Protein AF-A0A971U033-F1 (afdb_monomer_lite)

Secondary structure (DSSP, 8-state):
------PPPHHHHHHHHHHT--HHHHHHHHHHHHHHS-GGGTT---HHHHHHHHH---TT--HHHHHHHHHHHHHHHHHHHTT-TT--------

Radius of gyration: 15.51 Å; chains: 1; bounding box: 39×25×48 Å

Foldseek 3Di:
DDPDPPPPDLVNVLVVLLVVLAPVNLVVLLVVVLVPDDPVPSPDDDLVNSLCSSCDPPPPDDPVSVVVSSVSNSVSNQVNQVVPPPDDDDDDDD

pLDDT: mean 74.18, std 12.08, range [39.12, 87.56]

Structure (mmCIF, N/CA/C/O backbone):
data_AF-A0A971U033-F1
#
_entry.id   AF-A0A971U033-F1
#
loop_
_atom_site.group_PDB
_atom_site.id
_atom_site.type_symbol
_atom_site.label_atom_id
_atom_site.label_alt_id
_atom_site.label_comp_id
_atom_site.label_asym_id
_atom_site.label_entity_id
_atom_site.label_seq_id
_atom_site.pdbx_PDB_ins_code
_atom_site.Cartn_x
_atom_site.Cartn_y
_atom_site.Cartn_z
_atom_site.occupancy
_atom_site.B_iso_or_equiv
_atom_site.auth_seq_id
_atom_site.auth_comp_id
_atom_site.auth_asym_id
_atom_site.auth_atom_id
_atom_site.pdbx_PDB_model_num
ATOM 1 N N . MET A 1 1 ? 20.262 9.105 -36.793 1.00 42.75 1 MET A N 1
ATOM 2 C CA . MET A 1 1 ? 21.008 7.925 -36.310 1.00 42.75 1 MET A CA 1
ATOM 3 C C . MET A 1 1 ? 20.905 7.928 -34.795 1.00 42.75 1 MET A C 1
ATOM 5 O O . MET A 1 1 ? 21.375 8.883 -34.195 1.00 42.75 1 MET A O 1
ATOM 9 N N . GLY A 1 2 ? 20.224 6.936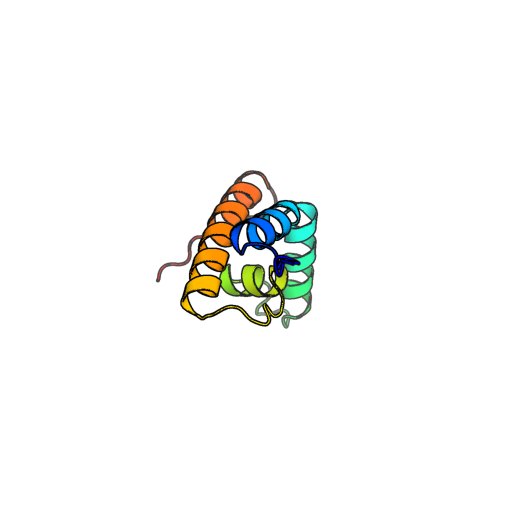 -34.216 1.00 46.00 2 GLY A N 1
ATOM 10 C CA . GLY A 1 2 ? 20.094 6.765 -32.766 1.00 46.00 2 GLY A CA 1
ATOM 11 C C . GLY A 1 2 ? 18.831 7.360 -32.144 1.00 46.00 2 GLY A C 1
ATOM 12 O O . GLY A 1 2 ? 18.933 8.142 -31.205 1.00 46.00 2 GLY A O 1
ATOM 13 N N . GLU A 1 3 ? 17.644 6.993 -32.634 1.00 42.69 3 GLU A N 1
ATOM 14 C CA . GLU A 1 3 ? 16.450 7.017 -31.782 1.00 42.69 3 GLU A CA 1
ATOM 15 C C . GLU A 1 3 ? 16.694 5.967 -30.697 1.00 42.69 3 GLU A C 1
ATOM 17 O O . GLU A 1 3 ? 16.532 4.771 -30.919 1.00 42.69 3 GLU A O 1
ATOM 22 N N . ALA A 1 4 ? 17.253 6.415 -29.571 1.00 50.22 4 ALA A N 1
ATOM 23 C CA . ALA A 1 4 ? 17.371 5.601 -28.380 1.00 50.22 4 ALA A CA 1
ATOM 24 C C . ALA A 1 4 ? 15.960 5.131 -28.042 1.00 50.22 4 ALA A C 1
ATOM 26 O O . ALA A 1 4 ? 15.100 5.954 -27.723 1.00 50.22 4 ALA A O 1
ATOM 27 N N . ASP A 1 5 ? 15.750 3.828 -28.185 1.00 49.50 5 ASP A N 1
ATOM 28 C CA . ASP A 1 5 ? 14.636 3.067 -27.650 1.00 49.50 5 ASP A CA 1
ATOM 29 C C . ASP A 1 5 ? 14.479 3.453 -26.175 1.00 49.50 5 ASP A C 1
ATOM 31 O O . ASP A 1 5 ? 15.140 2.924 -25.283 1.00 49.50 5 ASP A O 1
ATOM 35 N N . ARG A 1 6 ? 13.703 4.510 -25.917 1.00 52.41 6 ARG A N 1
ATOM 36 C CA . ARG A 1 6 ? 13.479 5.044 -24.576 1.00 52.41 6 ARG A CA 1
ATOM 37 C C . ARG A 1 6 ? 12.342 4.236 -23.968 1.00 52.41 6 ARG A C 1
ATOM 39 O O . ARG A 1 6 ? 11.314 4.782 -23.579 1.00 52.41 6 ARG A O 1
ATOM 46 N N . SER A 1 7 ? 12.535 2.921 -23.924 1.00 53.50 7 SER A N 1
ATOM 47 C CA . SER A 1 7 ? 11.837 2.071 -22.976 1.00 53.50 7 SER A CA 1
ATOM 48 C C . SER A 1 7 ? 12.118 2.669 -21.592 1.00 53.50 7 SER A C 1
ATOM 50 O O . SER A 1 7 ? 13.290 2.870 -21.255 1.00 53.50 7 SER A O 1
ATOM 52 N N . PRO A 1 8 ? 11.092 3.070 -20.822 1.00 56.78 8 PRO A N 1
ATOM 53 C CA . PRO A 1 8 ? 11.311 3.718 -19.537 1.00 56.78 8 PRO A CA 1
ATOM 54 C C . PRO A 1 8 ? 12.163 2.794 -18.666 1.00 56.78 8 PRO A C 1
ATOM 56 O O . PRO A 1 8 ? 11.825 1.622 -18.477 1.00 56.78 8 PRO A O 1
ATOM 59 N N . ASN A 1 9 ? 13.294 3.311 -18.175 1.00 69.00 9 ASN A N 1
ATOM 60 C CA . ASN A 1 9 ? 14.207 2.543 -17.336 1.00 69.00 9 ASN A CA 1
ATOM 61 C C . ASN A 1 9 ? 13.400 1.978 -16.154 1.00 69.00 9 ASN A C 1
ATOM 63 O O . ASN A 1 9 ? 12.557 2.688 -15.603 1.00 69.00 9 ASN A O 1
ATOM 67 N N . LEU A 1 10 ? 13.599 0.711 -15.782 1.00 69.25 10 LEU A N 1
ATOM 68 C CA . LEU A 1 10 ? 12.764 0.024 -14.781 1.00 69.25 10 LEU A CA 1
ATOM 69 C C . LEU A 1 10 ? 12.599 0.852 -13.494 1.00 69.25 10 LEU A C 1
ATOM 71 O O . LEU A 1 10 ? 11.516 0.914 -12.922 1.00 69.25 10 LEU A O 1
ATOM 75 N N . ASP A 1 11 ? 13.654 1.541 -13.062 1.00 69.00 11 ASP A N 1
ATOM 76 C CA . ASP A 1 11 ? 13.626 2.437 -11.905 1.00 69.00 11 ASP A CA 1
ATOM 77 C C . ASP A 1 11 ? 12.655 3.618 -12.046 1.00 69.00 11 ASP A C 1
ATOM 79 O O . ASP A 1 11 ? 12.025 3.998 -11.063 1.00 69.00 11 ASP A O 1
ATOM 83 N N . GLU A 1 12 ? 12.491 4.168 -13.247 1.00 73.50 12 GLU A N 1
ATOM 84 C CA . GLU A 1 12 ? 11.551 5.253 -13.548 1.00 73.50 12 GLU A CA 1
ATOM 85 C C . GLU A 1 12 ? 10.103 4.752 -13.524 1.00 73.50 12 GLU A C 1
ATOM 87 O O . GLU A 1 12 ? 9.226 5.401 -12.954 1.00 73.50 12 GLU A O 1
ATOM 92 N N . GLN A 1 13 ? 9.865 3.547 -14.052 1.00 72.44 13 GLN A N 1
ATOM 93 C CA . GLN A 1 13 ? 8.560 2.887 -13.960 1.00 72.44 13 GLN A CA 1
ATOM 94 C C . GLN A 1 13 ? 8.197 2.602 -12.501 1.00 72.44 13 GLN A C 1
ATOM 96 O O . GLN A 1 13 ? 7.083 2.885 -12.063 1.00 72.44 13 GLN A O 1
ATOM 101 N N . VAL A 1 14 ? 9.159 2.109 -11.715 1.00 72.44 14 VAL A N 1
ATOM 102 C CA . VAL A 1 14 ? 8.976 1.883 -10.278 1.00 72.44 14 VAL A CA 1
ATOM 103 C C . VAL A 1 14 ? 8.742 3.194 -9.540 1.00 72.44 14 VAL A C 1
ATOM 105 O O . VAL A 1 14 ? 7.870 3.240 -8.682 1.00 72.44 14 VAL A O 1
ATOM 108 N N . ALA A 1 15 ? 9.477 4.259 -9.859 1.00 76.06 15 ALA A N 1
ATOM 109 C CA . ALA A 1 15 ? 9.273 5.566 -9.244 1.00 76.06 15 ALA A CA 1
ATOM 110 C C . ALA A 1 15 ? 7.872 6.117 -9.549 1.00 76.06 15 ALA A C 1
ATOM 112 O O . ALA A 1 15 ? 7.201 6.605 -8.641 1.00 76.06 15 ALA A O 1
ATOM 113 N N . GLY A 1 16 ? 7.400 5.966 -10.791 1.00 76.56 16 GLY A N 1
ATOM 114 C CA . GLY A 1 16 ? 6.033 6.300 -11.184 1.00 76.56 16 GLY A CA 1
ATOM 115 C C . GLY A 1 16 ? 4.995 5.493 -10.404 1.00 76.56 16 GLY A C 1
AT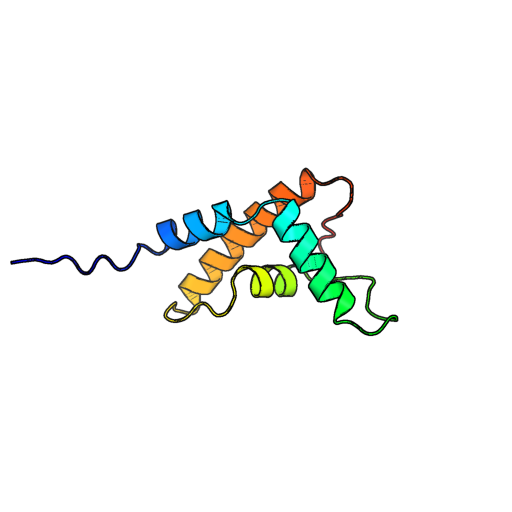OM 116 O O . GLY A 1 16 ? 4.072 6.068 -9.836 1.00 76.56 16 GLY A O 1
ATOM 117 N N . LEU A 1 17 ? 5.184 4.177 -10.288 1.00 75.31 17 LEU A N 1
ATOM 118 C CA . LEU A 1 17 ? 4.301 3.308 -9.506 1.00 75.31 17 LEU A CA 1
ATOM 119 C C . LEU A 1 17 ? 4.303 3.677 -8.019 1.00 75.31 17 LEU A C 1
ATOM 121 O O . LEU A 1 17 ? 3.236 3.801 -7.424 1.00 75.31 17 LEU A O 1
ATOM 125 N N . VAL A 1 18 ? 5.472 3.928 -7.426 1.00 77.25 18 VAL A N 1
ATOM 126 C CA . VAL A 1 18 ? 5.600 4.363 -6.028 1.00 77.25 18 VAL A CA 1
ATOM 127 C C . VAL A 1 18 ? 4.926 5.717 -5.811 1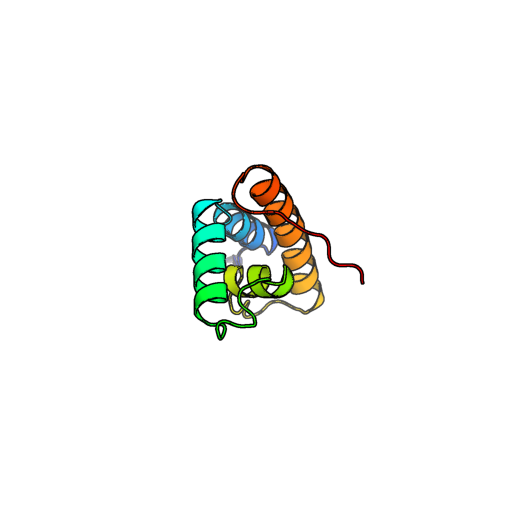.00 77.25 18 VAL A C 1
ATOM 129 O O . VAL A 1 18 ? 4.253 5.894 -4.801 1.00 77.25 18 VAL A O 1
ATOM 132 N N . ALA A 1 19 ? 5.010 6.643 -6.768 1.00 80.50 19 ALA A N 1
ATOM 133 C CA . ALA A 1 19 ? 4.300 7.919 -6.693 1.00 80.50 19 ALA A CA 1
ATOM 134 C C . ALA A 1 19 ? 2.767 7.752 -6.689 1.00 80.50 19 ALA A C 1
ATOM 136 O O . ALA A 1 19 ? 2.061 8.598 -6.144 1.00 80.50 19 ALA A O 1
ATOM 137 N N . THR A 1 20 ? 2.239 6.651 -7.240 1.00 79.12 20 THR A N 1
ATOM 138 C CA . THR A 1 20 ? 0.802 6.328 -7.167 1.00 79.12 20 THR A CA 1
ATOM 139 C C . THR A 1 20 ? 0.377 5.652 -5.858 1.00 79.12 20 THR A C 1
ATOM 141 O O . THR A 1 20 ? -0.825 5.499 -5.621 1.00 79.12 20 THR A O 1
ATOM 144 N N . LEU A 1 21 ? 1.325 5.273 -4.987 1.00 80.75 21 LEU A N 1
ATOM 145 C CA . LEU A 1 21 ? 1.067 4.661 -3.676 1.00 80.75 21 LEU A CA 1
ATOM 146 C C . LEU A 1 21 ? 0.674 5.716 -2.636 1.00 80.75 21 LEU A C 1
ATOM 148 O O . LEU A 1 21 ? 1.373 5.948 -1.648 1.00 80.75 21 LEU A O 1
ATOM 152 N N . THR A 1 22 ? -0.469 6.357 -2.855 1.00 84.38 22 THR A N 1
ATOM 153 C CA . THR A 1 22 ? -1.051 7.278 -1.879 1.00 84.38 22 THR A CA 1
ATOM 154 C C . THR A 1 22 ? -1.886 6.520 -0.840 1.00 84.38 22 THR A C 1
ATOM 156 O O . THR A 1 22 ? -2.423 5.448 -1.146 1.00 84.38 22 THR A O 1
ATOM 159 N N . PRO A 1 23 ? -2.058 7.070 0.378 1.00 84.62 23 PRO A N 1
ATOM 160 C CA . PRO A 1 23 ? -2.947 6.498 1.391 1.00 84.62 23 PRO A CA 1
ATOM 161 C C . PRO A 1 23 ? -4.355 6.211 0.853 1.00 84.62 23 PRO A C 1
ATOM 163 O O . PRO A 1 23 ? -4.915 5.141 1.080 1.00 84.62 23 PRO A O 1
ATOM 166 N N . GLU A 1 24 ? -4.901 7.141 0.069 1.00 86.06 24 GLU A N 1
ATOM 167 C CA . GLU A 1 24 ? -6.233 7.036 -0.535 1.00 86.06 24 GLU A CA 1
ATOM 168 C C . GLU A 1 24 ? -6.318 5.874 -1.532 1.00 86.06 24 GLU A C 1
ATOM 170 O O . GLU A 1 24 ? -7.286 5.110 -1.523 1.00 86.06 24 GLU A O 1
ATOM 175 N N . ARG A 1 25 ? -5.280 5.697 -2.363 1.00 85.38 25 ARG A N 1
ATOM 176 C CA . ARG A 1 25 ? -5.181 4.583 -3.315 1.00 85.38 25 ARG A CA 1
ATOM 177 C C . ARG A 1 25 ? -5.120 3.249 -2.576 1.00 85.38 25 ARG A C 1
ATOM 179 O O . ARG A 1 25 ? -5.847 2.323 -2.929 1.00 85.38 25 ARG A O 1
ATOM 186 N N . ILE A 1 26 ? -4.283 3.165 -1.544 1.00 85.50 26 ILE A N 1
ATOM 187 C CA . ILE A 1 26 ? -4.110 1.964 -0.719 1.00 85.50 26 ILE A CA 1
ATOM 188 C C . ILE A 1 26 ? -5.435 1.592 -0.047 1.00 85.50 26 ILE A C 1
ATOM 190 O O . ILE A 1 26 ? -5.862 0.443 -0.135 1.00 85.50 26 ILE A O 1
ATOM 194 N N . GLU A 1 27 ? -6.130 2.558 0.556 1.00 86.00 27 GLU A N 1
ATOM 195 C CA . GLU A 1 27 ? -7.434 2.342 1.189 1.00 86.00 27 GLU A CA 1
ATOM 196 C C . GLU A 1 27 ? -8.499 1.907 0.175 1.00 86.00 27 GLU A C 1
ATOM 198 O O . GLU A 1 27 ? -9.284 0.994 0.442 1.00 86.00 27 GLU A O 1
ATOM 203 N N . GLN A 1 28 ? -8.536 2.535 -1.004 1.00 87.56 28 GLN A N 1
ATOM 204 C CA . GLN A 1 28 ? -9.471 2.171 -2.066 1.00 87.56 28 GLN A CA 1
ATOM 205 C C . GLN A 1 28 ? -9.264 0.718 -2.512 1.00 87.56 28 GLN A C 1
ATOM 207 O O . GLN A 1 28 ? -10.231 -0.043 -2.563 1.00 87.56 28 GLN A O 1
ATOM 212 N N . VAL A 1 29 ? -8.021 0.324 -2.804 1.00 87.25 29 VAL A N 1
ATOM 213 C CA . VAL A 1 29 ? -7.699 -1.039 -3.253 1.00 87.25 29 VAL A CA 1
ATOM 214 C C . VAL A 1 29 ? -7.942 -2.049 -2.133 1.00 87.25 29 VAL A C 1
ATOM 216 O O . VAL A 1 29 ? -8.572 -3.079 -2.367 1.00 87.25 29 VAL A O 1
ATOM 219 N N . ALA A 1 30 ? -7.546 -1.739 -0.895 1.00 84.06 30 ALA A N 1
ATOM 220 C CA . ALA A 1 30 ? -7.827 -2.590 0.256 1.00 84.06 30 ALA A CA 1
ATOM 221 C C . ALA A 1 30 ? -9.340 -2.800 0.450 1.00 84.06 30 ALA A C 1
ATOM 223 O O . ALA A 1 30 ? -9.792 -3.929 0.633 1.00 84.06 30 ALA A O 1
ATOM 224 N N . ARG A 1 31 ? -10.160 -1.748 0.327 1.00 84.81 31 ARG A N 1
ATOM 225 C CA . ARG A 1 31 ? -11.625 -1.884 0.392 1.00 84.81 31 ARG A CA 1
ATOM 226 C C . ARG A 1 31 ? -12.190 -2.731 -0.743 1.00 84.81 31 ARG A C 1
ATOM 228 O O . ARG A 1 31 ? -13.087 -3.530 -0.488 1.00 84.81 31 ARG A O 1
ATOM 235 N N . GLN A 1 32 ? -11.680 -2.591 -1.965 1.00 86.19 32 GLN A N 1
ATOM 236 C CA . GLN A 1 32 ? -12.107 -3.416 -3.102 1.00 86.19 32 GLN A CA 1
ATOM 237 C C . GLN A 1 32 ? -11.782 -4.897 -2.877 1.00 86.19 32 GLN A C 1
ATOM 239 O O . GLN A 1 32 ? -12.655 -5.749 -3.046 1.00 86.19 32 GLN A O 1
ATOM 244 N N . LEU A 1 33 ? -10.566 -5.199 -2.412 1.00 83.75 33 LEU A N 1
ATOM 245 C CA . LEU A 1 33 ? -10.144 -6.559 -2.072 1.00 83.75 33 LEU A CA 1
ATOM 246 C C . LEU A 1 33 ? -10.983 -7.145 -0.927 1.00 83.75 33 LEU A C 1
ATOM 248 O O . LEU A 1 33 ? -11.413 -8.294 -1.002 1.00 83.75 33 LEU A O 1
ATOM 252 N N . ALA A 1 34 ? -11.289 -6.353 0.104 1.00 82.31 34 ALA A N 1
ATOM 253 C CA . ALA A 1 34 ? -12.175 -6.774 1.187 1.00 82.31 34 ALA A CA 1
ATOM 254 C C . ALA A 1 34 ? -13.617 -7.015 0.701 1.00 82.31 34 ALA A C 1
ATOM 256 O O . ALA A 1 34 ? -14.261 -7.977 1.120 1.00 82.31 34 ALA A O 1
ATOM 257 N N . ALA A 1 35 ? -14.135 -6.166 -0.191 1.00 82.31 35 ALA A N 1
ATOM 258 C CA . ALA A 1 35 ? -15.487 -6.287 -0.734 1.00 82.31 35 ALA A CA 1
ATOM 259 C C . ALA A 1 35 ? -15.656 -7.533 -1.617 1.00 82.31 35 ALA A C 1
ATOM 261 O O . ALA A 1 35 ? -16.710 -8.167 -1.568 1.00 82.31 35 ALA A O 1
ATOM 262 N N . ALA A 1 36 ? -14.611 -7.911 -2.362 1.00 79.50 36 ALA A N 1
ATOM 263 C CA . ALA A 1 36 ? -14.585 -9.113 -3.192 1.00 79.50 36 ALA A CA 1
ATOM 264 C C . ALA A 1 36 ? -14.580 -10.422 -2.376 1.00 79.50 36 ALA A C 1
ATOM 266 O O . ALA A 1 36 ? -14.861 -11.490 -2.921 1.00 79.50 36 ALA A O 1
ATOM 267 N N . ARG A 1 37 ? -14.291 -10.365 -1.067 1.00 73.50 37 ARG A N 1
ATOM 268 C CA . ARG A 1 37 ? -14.258 -11.546 -0.197 1.00 73.50 37 ARG A CA 1
ATOM 269 C C . ARG A 1 37 ? -15.615 -11.833 0.465 1.00 73.50 37 ARG A C 1
ATOM 271 O O . ARG A 1 37 ? -16.274 -10.916 0.974 1.00 73.50 37 ARG A O 1
ATOM 278 N N . PRO A 1 38 ? -16.025 -13.115 0.551 1.00 67.31 38 PRO A N 1
ATOM 279 C CA . PRO A 1 38 ? -17.207 -13.512 1.309 1.00 67.31 38 PRO A CA 1
ATOM 280 C C . PRO A 1 38 ? -17.006 -13.209 2.801 1.00 67.31 38 PRO A C 1
ATOM 282 O O . PRO A 1 38 ? -15.905 -13.352 3.330 1.00 67.31 38 PRO A O 1
ATOM 285 N N . GLY A 1 39 ? -18.075 -12.796 3.492 1.00 62.53 39 GLY A N 1
ATOM 286 C CA . GLY A 1 39 ? -18.031 -12.128 4.805 1.00 62.53 39 GLY A CA 1
ATOM 287 C C . GLY A 1 39 ? -17.200 -12.789 5.918 1.00 62.53 39 GLY A C 1
ATOM 288 O O . GLY A 1 39 ? -16.753 -12.081 6.812 1.00 62.53 39 GLY A O 1
ATOM 289 N N . ARG A 1 40 ? -16.931 -14.103 5.855 1.00 60.38 40 ARG A N 1
ATOM 290 C CA . ARG A 1 40 ? -16.058 -14.815 6.815 1.00 60.38 40 ARG A CA 1
ATOM 291 C C . ARG A 1 40 ? -14.553 -14.585 6.615 1.00 60.38 40 ARG A C 1
ATOM 293 O O . ARG A 1 40 ? -13.796 -14.869 7.530 1.00 60.38 40 ARG A O 1
ATOM 300 N N . LEU A 1 41 ? -14.116 -14.090 5.454 1.00 60.00 41 LEU A N 1
ATOM 301 C CA . LEU A 1 41 ? -12.699 -13.896 5.094 1.00 60.00 41 LEU A CA 1
ATOM 302 C C . LEU A 1 41 ? -12.317 -12.416 4.922 1.00 60.00 41 LEU A C 1
ATOM 304 O O . LEU A 1 41 ? -11.228 -12.105 4.438 1.00 60.00 41 LEU A O 1
ATOM 308 N N . ARG A 1 42 ? -13.205 -11.493 5.316 1.00 61.97 42 ARG A N 1
ATOM 309 C CA . ARG A 1 42 ? -12.988 -10.039 5.210 1.00 61.97 42 ARG A CA 1
ATOM 310 C C . ARG A 1 42 ? -11.918 -9.488 6.155 1.00 61.97 42 ARG A C 1
ATOM 312 O O . ARG A 1 42 ? -11.528 -8.339 5.996 1.00 61.97 42 ARG A O 1
ATOM 319 N N . SER A 1 43 ? -11.458 -10.278 7.123 1.00 62.41 43 SER A N 1
ATOM 320 C CA . SER A 1 43 ? -10.632 -9.789 8.233 1.00 62.41 43 SER A CA 1
ATOM 321 C C . SER A 1 43 ? -9.143 -9.628 7.918 1.00 62.41 43 SER A C 1
ATOM 323 O O . SER A 1 43 ? -8.409 -9.145 8.772 1.00 62.41 43 SER A O 1
ATOM 325 N N . GLY A 1 44 ? -8.672 -10.010 6.729 1.00 70.62 44 GLY A N 1
ATOM 326 C CA . GLY A 1 44 ? -7.262 -9.852 6.383 1.00 70.62 44 GLY A CA 1
ATOM 327 C C . GLY A 1 44 ? -7.023 -9.871 4.884 1.00 70.62 44 GLY A C 1
ATOM 328 O O . GLY A 1 44 ? -7.548 -10.729 4.179 1.00 70.62 44 GLY A O 1
ATOM 329 N N . ILE A 1 45 ? -6.220 -8.924 4.411 1.00 79.69 45 ILE A N 1
ATOM 330 C CA . ILE A 1 45 ? -5.686 -8.884 3.049 1.00 79.69 45 ILE A CA 1
ATOM 331 C C . ILE A 1 45 ? -4.183 -9.065 3.180 1.00 79.69 45 ILE A C 1
ATOM 333 O O . ILE A 1 45 ? -3.558 -8.425 4.027 1.00 79.69 45 ILE A O 1
ATOM 337 N N . THR A 1 46 ? -3.597 -9.942 2.370 1.00 82.81 46 THR A N 1
ATOM 338 C CA . THR A 1 46 ? -2.146 -10.121 2.405 1.00 82.81 46 THR A CA 1
ATOM 339 C C . THR A 1 46 ? -1.450 -8.947 1.720 1.00 82.81 46 THR A C 1
ATOM 341 O O . THR A 1 46 ? -1.947 -8.390 0.739 1.00 82.81 46 THR A O 1
ATOM 344 N N . ALA A 1 47 ? -0.254 -8.590 2.198 1.00 81.12 47 ALA A N 1
ATOM 345 C CA . ALA A 1 47 ? 0.565 -7.574 1.538 1.00 81.12 47 ALA A CA 1
ATOM 346 C C . ALA A 1 47 ? 0.844 -7.944 0.072 1.00 81.12 47 ALA A C 1
ATOM 348 O O . ALA A 1 47 ? 0.880 -7.069 -0.782 1.00 81.12 47 ALA A O 1
ATOM 349 N N . HIS A 1 48 ? 0.988 -9.239 -0.226 1.00 79.62 48 HIS A N 1
ATOM 350 C CA . HIS A 1 48 ? 1.189 -9.728 -1.586 1.00 79.62 48 HIS A CA 1
ATOM 351 C C . HIS A 1 48 ? 0.005 -9.399 -2.500 1.00 79.62 48 HIS A C 1
ATOM 353 O O . HIS A 1 48 ? 0.218 -8.834 -3.565 1.00 79.62 48 HIS A O 1
ATOM 359 N N . GLU A 1 49 ? -1.227 -9.694 -2.079 1.00 81.81 49 GLU A N 1
ATOM 360 C CA . GLU A 1 49 ? -2.431 -9.381 -2.861 1.00 81.81 49 GLU A CA 1
ATOM 361 C C . GLU A 1 49 ? -2.615 -7.880 -3.064 1.00 81.81 49 GLU A C 1
ATOM 363 O O . GLU A 1 49 ? -2.990 -7.442 -4.148 1.00 81.81 49 GLU A O 1
ATOM 368 N N . LEU A 1 50 ? -2.327 -7.083 -2.032 1.00 83.50 50 LEU A N 1
ATOM 369 C CA . LEU A 1 50 ? -2.412 -5.631 -2.132 1.00 83.50 50 LEU A CA 1
ATOM 370 C C . LEU A 1 50 ? -1.375 -5.083 -3.123 1.00 83.50 50 LEU A C 1
ATOM 372 O O . LEU A 1 50 ? -1.709 -4.249 -3.957 1.00 83.50 50 LEU A O 1
ATOM 376 N N . ILE A 1 51 ? -0.136 -5.581 -3.065 1.00 83.06 51 ILE A N 1
ATOM 377 C CA . ILE A 1 51 ? 0.942 -5.221 -3.995 1.00 83.06 51 ILE A CA 1
ATOM 378 C C . ILE A 1 51 ? 0.587 -5.627 -5.429 1.00 83.06 51 ILE A C 1
ATOM 380 O O . ILE A 1 51 ? 0.784 -4.828 -6.338 1.00 83.06 51 ILE A O 1
ATOM 384 N N . ASP A 1 52 ? 0.040 -6.826 -5.634 1.00 82.06 52 ASP A N 1
ATOM 385 C CA . ASP A 1 52 ? -0.360 -7.323 -6.955 1.00 82.06 52 ASP A CA 1
ATOM 386 C C . ASP A 1 52 ? -1.497 -6.475 -7.551 1.00 82.06 52 ASP A C 1
ATOM 388 O O . ASP A 1 52 ? -1.411 -6.021 -8.690 1.00 82.06 52 ASP A O 1
ATOM 392 N N . ALA A 1 53 ? -2.503 -6.136 -6.738 1.00 83.50 53 ALA A N 1
ATOM 393 C CA . ALA A 1 53 ? -3.599 -5.258 -7.142 1.00 83.50 53 ALA A CA 1
ATOM 394 C C . ALA A 1 53 ? -3.155 -3.809 -7.424 1.00 83.50 53 ALA A C 1
ATOM 396 O O . ALA A 1 53 ? -3.777 -3.121 -8.234 1.00 83.50 53 ALA A O 1
ATOM 397 N N . LEU A 1 54 ? -2.093 -3.332 -6.763 1.00 81.31 54 LEU A N 1
ATOM 398 C CA . LEU A 1 54 ? -1.514 -2.004 -6.995 1.00 81.31 54 LEU A CA 1
ATOM 399 C C . LEU A 1 54 ? -0.618 -1.963 -8.240 1.00 81.31 54 LEU A C 1
ATOM 401 O O . LEU A 1 54 ? -0.630 -0.963 -8.955 1.00 81.31 54 LEU A O 1
ATOM 405 N N . LEU A 1 55 ? 0.145 -3.029 -8.494 1.00 76.50 55 LEU A N 1
ATOM 406 C CA . LEU A 1 55 ? 1.017 -3.168 -9.664 1.00 76.50 55 LEU A CA 1
ATOM 407 C C . LEU A 1 55 ? 0.233 -3.429 -10.950 1.00 76.50 55 LEU A C 1
ATOM 409 O O . LEU A 1 55 ? 0.630 -2.950 -12.010 1.00 76.50 55 LEU A O 1
ATOM 413 N N . GLY A 1 56 ? -0.857 -4.192 -10.858 1.00 72.56 56 GLY A N 1
ATOM 414 C CA . GLY A 1 56 ? -1.514 -4.755 -12.030 1.00 72.56 56 GLY A CA 1
ATOM 415 C C . GLY A 1 56 ? -0.606 -5.739 -12.788 1.00 72.56 56 GLY A C 1
ATOM 416 O O . GLY A 1 56 ? 0.474 -6.103 -12.310 1.00 72.56 56 GLY A O 1
ATOM 417 N N . PRO A 1 57 ? -1.028 -6.202 -13.977 1.00 63.59 57 PRO A N 1
ATOM 418 C CA . PRO A 1 57 ? -0.185 -7.032 -14.826 1.00 63.59 57 PRO A CA 1
ATOM 419 C C . PRO A 1 57 ? 1.028 -6.220 -15.303 1.00 63.59 57 PRO A C 1
ATOM 421 O O . PRO A 1 57 ? 0.913 -5.340 -16.152 1.00 63.59 57 PRO A O 1
ATOM 424 N N . VAL A 1 58 ? 2.202 -6.515 -14.741 1.00 62.91 58 VAL A N 1
ATOM 425 C CA . VAL A 1 58 ? 3.477 -5.956 -15.209 1.00 62.91 58 VAL A CA 1
ATOM 426 C C . VAL A 1 58 ? 3.915 -6.751 -16.433 1.00 62.91 58 VAL A C 1
ATOM 428 O O . VAL A 1 58 ? 4.582 -7.780 -16.318 1.00 62.91 58 VAL A O 1
ATOM 431 N N . GLU A 1 59 ? 3.493 -6.307 -17.612 1.00 57.69 59 GLU A N 1
ATOM 432 C CA . GLU A 1 59 ? 3.904 -6.929 -18.869 1.00 57.69 59 GLU A CA 1
ATOM 433 C C . GLU A 1 59 ? 5.363 -6.572 -19.200 1.00 57.69 59 GLU A C 1
ATOM 435 O O . GLU A 1 59 ? 5.783 -5.424 -19.080 1.00 57.69 59 GLU A O 1
ATOM 440 N N . GLY A 1 60 ? 6.152 -7.569 -19.614 1.00 57.44 60 GLY A N 1
ATOM 441 C CA . GLY A 1 60 ? 7.500 -7.357 -20.157 1.00 57.44 60 GLY A CA 1
ATOM 442 C C . GLY A 1 60 ? 8.664 -7.318 -19.157 1.00 57.44 60 GLY A C 1
ATOM 443 O O . GLY A 1 60 ? 9.798 -7.140 -19.589 1.00 57.44 60 GLY A O 1
ATOM 444 N N . ALA A 1 61 ? 8.438 -7.524 -17.855 1.00 62.44 61 ALA A N 1
ATOM 445 C CA . ALA A 1 61 ? 9.516 -7.582 -16.860 1.00 62.44 61 ALA A CA 1
ATOM 446 C C . ALA A 1 61 ? 9.951 -9.029 -16.546 1.00 62.44 61 ALA A C 1
ATOM 448 O O . ALA A 1 61 ? 9.118 -9.921 -16.375 1.00 62.44 61 ALA A O 1
ATOM 449 N N . SER A 1 62 ? 11.259 -9.281 -16.417 1.00 67.06 62 SER A N 1
ATOM 450 C CA . SER A 1 62 ? 11.777 -10.604 -16.033 1.00 67.06 62 SER A CA 1
ATOM 451 C C . SER A 1 62 ? 11.525 -10.895 -14.548 1.00 67.06 62 SER A C 1
ATOM 453 O O . SER A 1 62 ? 11.443 -9.981 -13.727 1.00 67.06 62 SER A O 1
ATOM 455 N N . GLY A 1 63 ? 11.490 -12.172 -14.145 1.00 70.88 63 GLY A N 1
ATOM 456 C CA . GLY A 1 63 ? 11.195 -12.568 -12.755 1.00 70.88 63 GLY A CA 1
ATOM 457 C C . GLY A 1 63 ? 12.063 -11.881 -11.683 1.00 70.88 63 GLY A C 1
ATOM 458 O O . GLY A 1 63 ? 11.560 -11.513 -10.623 1.00 70.88 63 GLY A O 1
ATOM 459 N N . ALA A 1 64 ? 13.344 -11.623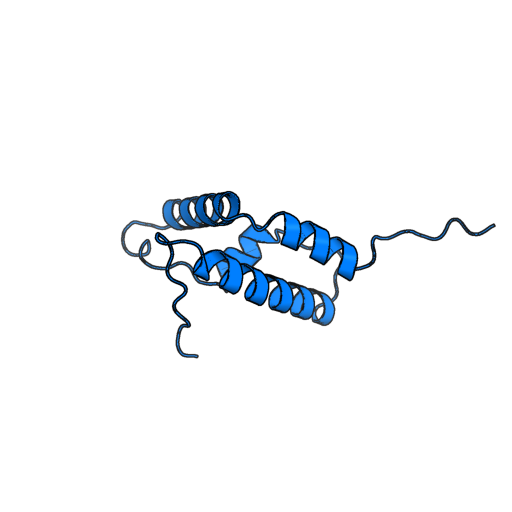 -11.969 1.00 75.38 64 ALA A N 1
ATOM 460 C CA . ALA A 1 64 ? 14.233 -10.890 -11.060 1.00 75.38 64 ALA A CA 1
ATOM 461 C C . ALA A 1 64 ? 13.913 -9.384 -10.975 1.00 75.38 64 ALA A C 1
ATOM 463 O O . ALA A 1 64 ? 14.080 -8.767 -9.923 1.00 75.38 64 ALA A O 1
ATOM 464 N N . GLU A 1 65 ? 13.449 -8.788 -12.071 1.00 73.62 65 GLU A N 1
ATOM 465 C CA . GLU A 1 65 ? 13.060 -7.378 -12.150 1.00 73.62 65 GLU A CA 1
ATOM 466 C C . GLU A 1 65 ? 11.746 -7.151 -11.407 1.00 73.62 65 GLU A C 1
ATOM 468 O O . GLU A 1 65 ? 11.684 -6.297 -10.521 1.00 73.62 65 GLU A O 1
ATOM 473 N N . ILE A 1 66 ? 10.748 -8.005 -11.662 1.00 74.94 66 ILE A N 1
ATOM 474 C CA . ILE A 1 66 ? 9.468 -8.021 -10.941 1.00 74.94 66 ILE A CA 1
ATOM 475 C C . ILE A 1 66 ? 9.703 -8.170 -9.436 1.00 74.94 66 ILE A C 1
ATOM 477 O O . ILE A 1 66 ? 9.082 -7.469 -8.638 1.00 74.94 66 ILE A O 1
ATOM 481 N N . TRP A 1 67 ? 10.628 -9.043 -9.025 1.00 78.44 67 TRP A N 1
ATOM 482 C CA . TRP A 1 67 ? 10.959 -9.223 -7.613 1.00 78.44 67 TRP A CA 1
ATOM 483 C C . TRP A 1 67 ? 11.507 -7.944 -6.963 1.00 78.44 67 TRP A C 1
ATOM 485 O O . TRP A 1 67 ? 11.048 -7.547 -5.890 1.00 78.44 67 TRP A O 1
ATOM 495 N N . ARG A 1 68 ? 12.443 -7.249 -7.624 1.00 80.31 68 ARG A N 1
ATOM 496 C CA . ARG A 1 68 ? 12.984 -5.975 -7.116 1.00 80.31 68 ARG A CA 1
ATOM 497 C C . ARG A 1 68 ? 11.910 -4.892 -7.031 1.00 80.31 68 ARG A C 1
ATOM 499 O O . ARG A 1 68 ? 11.877 -4.156 -6.045 1.00 80.31 68 ARG A O 1
ATOM 506 N N . VAL A 1 69 ? 11.028 -4.809 -8.029 1.00 79.56 69 VAL A N 1
ATOM 507 C CA . VAL A 1 69 ? 9.883 -3.886 -8.025 1.00 79.56 69 VAL A CA 1
ATOM 508 C C . VAL A 1 69 ? 8.969 -4.169 -6.834 1.00 79.56 69 VAL A C 1
ATOM 510 O O . VAL A 1 69 ? 8.674 -3.262 -6.055 1.00 79.56 69 VAL A O 1
ATOM 513 N N . ARG A 1 70 ? 8.589 -5.435 -6.630 1.00 81.38 70 ARG A N 1
ATOM 514 C CA . ARG A 1 70 ? 7.750 -5.865 -5.502 1.00 81.38 70 ARG A CA 1
ATOM 515 C C . ARG A 1 70 ? 8.373 -5.512 -4.151 1.00 81.38 70 ARG A C 1
ATOM 517 O O . ARG A 1 70 ? 7.659 -5.040 -3.273 1.00 81.38 70 ARG A O 1
ATOM 524 N N . LEU A 1 71 ? 9.689 -5.676 -3.985 1.00 84.12 71 LEU A N 1
ATOM 525 C CA . LEU A 1 71 ? 10.390 -5.296 -2.751 1.00 84.12 71 LEU A CA 1
ATOM 526 C C . LEU A 1 71 ? 10.353 -3.785 -2.488 1.00 84.12 71 LEU A C 1
ATOM 528 O O . LEU A 1 71 ? 10.046 -3.371 -1.370 1.00 84.12 71 LEU A O 1
ATOM 532 N N . LYS A 1 72 ? 10.627 -2.959 -3.507 1.00 83.00 72 LYS A N 1
ATOM 533 C CA . LYS A 1 72 ? 10.567 -1.491 -3.381 1.00 83.00 72 LYS A CA 1
ATOM 534 C C . LYS A 1 72 ? 9.152 -1.021 -3.031 1.00 83.00 72 LYS A C 1
ATOM 536 O O . LYS A 1 72 ? 8.982 -0.192 -2.141 1.00 83.00 72 LYS A O 1
ATOM 541 N N . ILE A 1 73 ? 8.141 -1.601 -3.676 1.00 82.38 73 ILE A N 1
ATOM 542 C CA . ILE A 1 73 ? 6.733 -1.293 -3.406 1.00 82.38 73 ILE A CA 1
ATOM 543 C C . ILE A 1 73 ? 6.322 -1.762 -2.014 1.00 82.38 73 ILE A C 1
ATOM 545 O O . ILE A 1 73 ? 5.648 -1.012 -1.321 1.00 82.38 73 ILE A O 1
ATOM 549 N N . ARG A 1 74 ? 6.761 -2.942 -1.557 1.00 85.44 74 ARG A N 1
ATOM 550 C CA . ARG A 1 74 ? 6.504 -3.409 -0.184 1.00 85.44 74 ARG A CA 1
ATOM 551 C C . ARG A 1 74 ? 7.031 -2.414 0.848 1.00 85.44 74 ARG A C 1
ATOM 553 O O . ARG A 1 74 ? 6.306 -2.077 1.778 1.00 85.44 74 ARG A O 1
ATOM 560 N N . ALA A 1 75 ? 8.262 -1.934 0.673 1.00 85.62 75 ALA A N 1
ATOM 561 C CA . ALA A 1 75 ? 8.861 -0.962 1.583 1.00 85.62 75 ALA A CA 1
ATOM 562 C C . ALA A 1 75 ? 8.094 0.372 1.585 1.00 85.62 75 ALA A C 1
ATOM 564 O O . ALA A 1 75 ? 7.783 0.901 2.651 1.00 85.62 75 ALA A O 1
ATOM 565 N N . ALA A 1 76 ? 7.733 0.886 0.403 1.00 85.44 76 ALA A N 1
ATOM 566 C CA . ALA A 1 76 ? 6.937 2.106 0.282 1.00 85.44 76 ALA A CA 1
ATOM 567 C C . ALA A 1 76 ? 5.536 1.941 0.895 1.00 85.44 76 ALA A C 1
ATOM 569 O O . ALA A 1 76 ? 5.095 2.785 1.665 1.00 85.44 76 ALA A O 1
ATOM 570 N N . LEU A 1 77 ? 4.868 0.819 0.624 1.00 85.56 77 LEU A N 1
ATOM 571 C CA . LEU A 1 77 ? 3.566 0.471 1.186 1.00 85.56 77 LEU A CA 1
ATOM 572 C C . LEU A 1 77 ? 3.613 0.423 2.717 1.00 85.56 77 LEU A C 1
ATOM 574 O O . LEU A 1 77 ? 2.742 0.990 3.366 1.00 85.56 77 LEU A O 1
ATOM 578 N N . GLN A 1 78 ? 4.629 -0.220 3.297 1.00 86.31 78 GLN A N 1
ATOM 579 C CA . GLN A 1 78 ? 4.808 -0.280 4.747 1.00 86.31 78 GLN A CA 1
ATOM 580 C C . GLN A 1 78 ? 4.999 1.118 5.347 1.00 86.31 78 GLN A C 1
ATOM 582 O O . GLN A 1 78 ? 4.372 1.438 6.356 1.00 86.31 78 GLN A O 1
ATOM 587 N N . ALA A 1 79 ? 5.817 1.962 4.711 1.00 85.69 79 ALA A N 1
ATOM 588 C CA . ALA A 1 79 ? 6.015 3.344 5.137 1.00 85.69 79 ALA A CA 1
ATOM 589 C C . ALA A 1 79 ? 4.712 4.159 5.065 1.00 85.69 79 ALA A C 1
ATOM 591 O O . ALA A 1 79 ? 4.412 4.905 5.994 1.00 85.69 79 ALA A O 1
ATOM 592 N N . THR A 1 80 ? 3.911 3.983 4.011 1.00 86.12 80 THR A N 1
ATOM 593 C CA . THR A 1 80 ? 2.624 4.676 3.868 1.00 86.12 80 THR A CA 1
ATOM 594 C C . THR A 1 80 ? 1.587 4.160 4.863 1.00 86.12 80 THR A C 1
ATOM 596 O O . THR A 1 80 ? 0.908 4.959 5.491 1.00 86.12 80 THR A O 1
ATOM 599 N N . ILE A 1 81 ? 1.480 2.846 5.087 1.00 85.81 81 ILE A N 1
ATOM 600 C CA . ILE A 1 81 ? 0.547 2.293 6.084 1.00 85.81 81 ILE A CA 1
ATOM 601 C C . ILE A 1 81 ? 0.919 2.757 7.497 1.00 85.81 81 ILE A C 1
ATOM 603 O O . ILE A 1 81 ? 0.028 3.025 8.295 1.00 85.81 81 ILE A O 1
ATOM 607 N N . ALA A 1 82 ? 2.208 2.927 7.805 1.00 85.25 82 ALA A N 1
ATOM 608 C CA . ALA A 1 82 ? 2.642 3.449 9.101 1.00 85.25 82 ALA A CA 1
ATOM 609 C C . ALA A 1 82 ? 2.139 4.879 9.390 1.00 85.25 82 ALA A C 1
ATOM 611 O O . ALA A 1 82 ? 2.071 5.271 10.554 1.00 85.25 82 ALA A O 1
ATOM 612 N N . THR A 1 83 ? 1.768 5.654 8.363 1.00 85.12 83 THR A N 1
ATOM 613 C CA . THR A 1 83 ? 1.160 6.986 8.530 1.00 85.12 83 THR A CA 1
ATOM 614 C C . THR A 1 83 ? -0.372 6.951 8.563 1.00 85.12 83 THR A C 1
ATOM 616 O O . THR A 1 83 ? -0.999 7.978 8.825 1.00 85.12 83 THR A O 1
ATOM 619 N N . MET A 1 84 ? -0.991 5.786 8.338 1.00 82.81 84 MET A N 1
ATOM 620 C CA . MET A 1 84 ? -2.443 5.610 8.280 1.00 82.81 84 MET A CA 1
ATOM 621 C C . MET A 1 84 ? -2.983 5.051 9.607 1.00 82.81 84 MET A C 1
ATOM 623 O O . MET A 1 84 ? -2.688 3.912 9.956 1.00 82.81 84 MET A O 1
ATOM 627 N N . PRO A 1 85 ? -3.830 5.786 10.348 1.00 77.00 85 PRO A N 1
ATOM 628 C CA . PRO A 1 85 ? -4.350 5.328 11.643 1.00 77.00 85 PRO A CA 1
ATOM 629 C C . PRO A 1 85 ? -5.398 4.205 11.532 1.00 77.00 85 PRO A C 1
ATOM 631 O O . PRO A 1 85 ? -5.739 3.559 12.518 1.00 77.00 85 PRO A O 1
ATOM 634 N N . ASN A 1 86 ? -5.945 3.995 10.340 1.00 78.25 86 ASN A N 1
ATOM 635 C CA . ASN A 1 86 ? -7.054 3.097 10.030 1.00 78.25 86 ASN A CA 1
ATOM 636 C C . ASN A 1 86 ? -6.621 1.805 9.318 1.00 78.25 86 ASN A C 1
ATOM 638 O O . ASN A 1 86 ? -7.459 0.948 9.037 1.00 78.25 86 ASN A O 1
ATOM 642 N N . LEU A 1 87 ? -5.323 1.648 9.054 1.00 75.62 87 LEU A N 1
ATOM 643 C CA . LEU A 1 87 ? -4.727 0.408 8.577 1.00 75.62 87 LEU A CA 1
ATOM 644 C C . LEU A 1 87 ? -3.590 0.016 9.511 1.00 75.62 87 LEU A C 1
ATOM 646 O O . LEU A 1 87 ? -2.803 0.844 9.949 1.00 75.62 87 LEU A O 1
ATOM 650 N N . THR A 1 88 ? -3.485 -1.272 9.802 1.00 78.69 88 THR A N 1
ATOM 651 C CA . THR A 1 88 ? -2.361 -1.810 10.563 1.00 78.69 88 THR A CA 1
ATOM 652 C C . THR A 1 88 ? -1.646 -2.807 9.680 1.00 78.69 88 THR A C 1
ATOM 654 O O . THR A 1 88 ? -2.228 -3.809 9.262 1.00 78.69 88 THR A O 1
ATOM 657 N N . PHE A 1 89 ? -0.380 -2.526 9.383 1.00 76.19 89 PHE A N 1
ATOM 658 C CA . PHE A 1 89 ? 0.486 -3.519 8.773 1.00 76.19 89 PHE A CA 1
ATOM 659 C C . PHE A 1 89 ? 0.869 -4.532 9.850 1.00 76.19 89 PHE A C 1
ATOM 661 O O . PHE A 1 89 ? 1.630 -4.218 10.763 1.00 76.19 89 PHE A O 1
ATOM 668 N N . VAL A 1 90 ? 0.311 -5.735 9.754 1.00 76.44 90 VAL A N 1
ATOM 669 C CA . VAL A 1 90 ? 0.727 -6.874 10.570 1.00 76.44 90 VAL A CA 1
ATOM 670 C C . VAL A 1 90 ? 1.664 -7.707 9.712 1.00 76.44 90 VAL A C 1
ATOM 672 O O . VAL A 1 90 ? 1.255 -8.235 8.676 1.00 76.44 90 VAL A O 1
ATOM 675 N N . GLU A 1 91 ? 2.927 -7.799 10.119 1.00 71.31 91 GLU A N 1
ATOM 676 C CA . GLU A 1 91 ? 3.842 -8.757 9.512 1.00 71.31 91 GLU A CA 1
ATOM 677 C C . GLU A 1 91 ? 3.392 -10.155 9.955 1.00 71.31 91 GLU A C 1
ATOM 679 O O . GLU A 1 91 ? 3.459 -10.496 11.134 1.00 71.31 91 GLU A O 1
ATOM 684 N N . GLY A 1 92 ? 2.801 -10.909 9.027 1.00 61.88 92 GLY A N 1
ATOM 685 C CA . GLY A 1 92 ? 2.434 -12.299 9.267 1.00 61.88 92 GLY A CA 1
ATOM 686 C C . GLY A 1 92 ? 3.698 -13.146 9.355 1.00 61.88 92 GLY A C 1
ATOM 687 O O . GLY A 1 92 ? 4.547 -13.050 8.468 1.00 61.88 92 GLY A O 1
ATOM 688 N N . ASP A 1 93 ? 3.803 -13.926 10.431 1.00 43.56 93 ASP A N 1
ATOM 689 C CA . ASP A 1 93 ? 4.810 -14.973 10.612 1.00 43.56 93 ASP A CA 1
ATOM 690 C C . ASP A 1 93 ? 4.821 -15.903 9.386 1.00 43.56 93 ASP A C 1
ATOM 692 O O . ASP A 1 93 ? 3.771 -16.139 8.781 1.00 43.56 93 ASP A O 1
ATOM 696 N N . ALA A 1 94 ? 6.028 -16.315 9.004 1.00 39.12 94 ALA A N 1
ATOM 697 C CA . ALA A 1 94 ? 6.398 -16.964 7.745 1.00 39.12 94 ALA A CA 1
ATOM 698 C C . ALA A 1 94 ? 5.483 -18.108 7.266 1.00 39.12 94 ALA A C 1
ATOM 700 O O . ALA A 1 94 ? 4.976 -18.889 8.101 1.00 39.12 94 ALA A O 1
#

Sequence (94 aa):
MGEADRSPNLDEQVAGLVATLTPERIEQVARQLAAARPGRLRSGITAHELIDALLGPVEGASGAEIWRVRLKIRAALQATIATMPNLTFVEGDA

=== Feature glossary ===
The record interleaves many kinds of information about one protein. Here is each kind framed as the question it answers.

Q: What does the local fold look like, residue by residue?
A: A 3Di character summarizes, for each residue, the relative orientation of the Cα frame of its nearest spatial neighbor. Because it encodes fold topology rather than chemistry, 3Di alignments detect remote structural similarity that sequence alignment misses.

Q: Which residues are in helices, strands, or loops?
A: Secondary structure is the local, repeating backbone conformation. DSSP classifies it into eight states by reading the hydrogen-bond network: three helix types (H, G, I), two β types (E, B), two non-regular types (T, S), and unstructured coil (-).

Q: How big and how compact is the whole molecule?
A: Three whole-structure scalars: the radius of gyration (RMS distance of Cα from centroid, in Å), the count of Cα–Cα contacts (pairs closer than 8 Å and separated by more than four residues in sequence — i.e. tertiary, not local, contacts), and the bounding-box dimensions. Together they distinguish compact globular folds from extended fibres or disordered chains.

Q: How confident is the AlphaFold model at each residue?
A: For AlphaFold models, the B-factor field carries pLDDT — the model's own estimate of local accuracy on a 0–100 scale. Regions with pLDDT<50 should be treated as essentially unmodeled; they often correspond to intrinsically disordered segments.

Q: What family and function is it annotated with?
A: Functional annotations link the protein to curated databases. InterPro entries identify conserved domains and families by matching the sequence against member-database signatures (Pfam, PROSITE, CDD, …). Gene Ontology (GO) terms describe molecular function, biological process, and cellular component in a controlled vocabulary. CATH places the structure in a hierarchical fold classification (Class/Architecture/Topology/Homologous-superfamily). The organism is the source species.

Q: What known structures does this most resemble?
A: Nearest PDB neighbors are the top structural matches found by Foldseek when searching this structure against the entire Protein Data Bank. Each hit reports a TM-score (0 to 1; >0.5 almost always implies the same fold) and an E-value. These are *structural* homologs — they may share no detectable sequence similarity.

Q: Which residues are buried vs exposed?
A: Solvent-accessible surface area (SASA) is the area in Å² traced out by the centre of a 1.4 Å probe sphere (a water molecule) rolled over the protein's van der Waals surface (Shrake–Rupley / Lee–Richards construction). Buried residues have near-zero SASA; fully exposed residues can exceed 200 Å². The total SASA scales roughly with the number of surface residues.

Q: What are the backbone torsion angles?
A: φ (phi) and ψ (psi) are the two rotatable backbone dihedrals per residue: φ is the C(i-1)–N–Cα–C torsi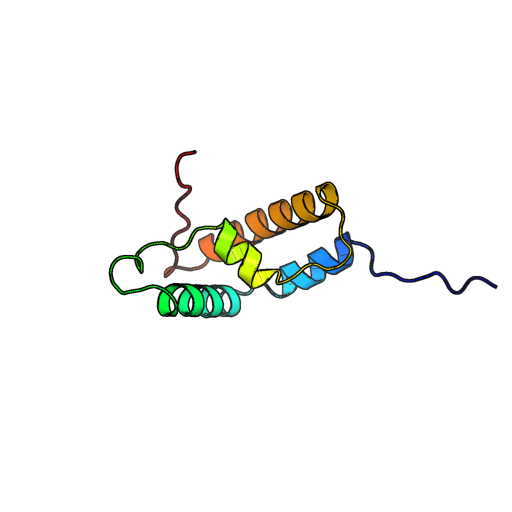on, ψ is the N–Cα–C–N(i+1) torsion, both in degrees on (−180°, 180°]. α-helical residues cluster near (−60°, −45°); β-strand residues near (−120°, +130°). A Ramachandran plot is simply a scatter of (φ, ψ) for every residue.

Q: Are the domains correctly placed relative to each other?
A: Predicted aligned error is AlphaFold's pairwise confidence. Unlike pLDDT (per-residue), PAE is per-residue-pair and captures whether two parts of the structure are correctly placed relative to each other. Units are ångströms of expected positional error.

Q: What if only a Cα trace is available?
A: P-SEA three-state annotation labels each residue as helix, strand, or coil based purely on the geometry of the Cα trace. It serves as a fallback when the full backbone (and thus DSSP) is unavailable.

Q: What is the amino-acid chain?
A: This is the polypeptide sequence — one letter per residue, N-terminus first. Length ranges from a few dozen residues for small domains to over a thousand for large multi-domain proteins.

Q: What do the rendered images show?
A: The six renders are orthographic views along the three Cartesian a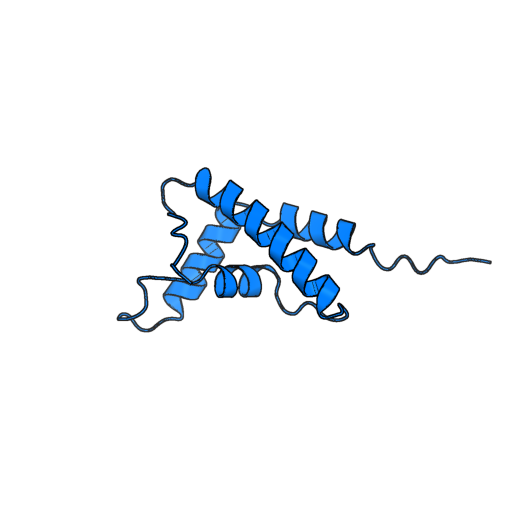xes in both directions. Representation (cartoon, sticks, or surface) and color scheme (sequence-rainbow or by-chain) vary across proteins so the training set covers all the common visualization conventions.

Q: What do the diagnostic plots show?
A: Plot images: a contact map (which residues are close in 3D, as an N×N binary image), a Ramachandran scatter (backbone torsion angles, revealing secondary-structure composition at a glance), and — for AlphaFold structures — a PAE heatmap (pairwise prediction confidence).

Q: How mobile is each atom in the crystal?
A: B-factor (Debye–Waller factor) reflects atomic displacement in the crystal lattice. It is an experimental observable (units Å²), not a prediction; low values mean the atom is pinned down, high values mean it moves or is heterogeneous across the crystal.

Q: Where is each backbone atom in 3D?
A: The mmCIF table is the protein's shape written out atom by atom. For each backbone N, Cα, C, and carbonyl O, it records an (x, y, z) coordinate triple in Å plus the residue type, chain letter, and residue number.